Protein AF-A0A2A6E5A6-F1 (afdb_monomer_lite)

Structure (mmCIF, N/CA/C/O backbone):
data_AF-A0A2A6E5A6-F1
#
_entry.id   AF-A0A2A6E5A6-F1
#
loop_
_atom_site.group_PDB
_atom_site.id
_atom_site.type_symbol
_atom_site.label_atom_id
_atom_site.label_alt_id
_atom_site.label_comp_id
_atom_site.label_asym_id
_atom_site.label_entity_id
_atom_site.label_seq_id
_atom_site.pdbx_PDB_ins_code
_atom_site.Cartn_x
_atom_site.Cartn_y
_atom_site.Cartn_z
_atom_site.occupancy
_atom_site.B_iso_or_equiv
_atom_site.auth_seq_id
_atom_site.auth_comp_id
_atom_site.auth_asym_id
_atom_site.auth_atom_id
_atom_site.pdbx_PDB_model_num
ATOM 1 N N . MET A 1 1 ? 1.840 -4.309 11.251 1.00 83.94 1 MET A N 1
ATOM 2 C CA . MET A 1 1 ? 0.693 -4.046 12.146 1.00 83.94 1 MET A CA 1
ATOM 3 C C . MET A 1 1 ? 1.199 -3.338 13.389 1.00 83.94 1 MET A C 1
ATOM 5 O O . MET A 1 1 ? 2.198 -3.777 13.944 1.00 83.94 1 MET A O 1
ATOM 9 N N . PHE A 1 2 ? 0.544 -2.254 13.799 1.00 93.12 2 PHE A N 1
ATOM 10 C CA . PHE A 1 2 ? 0.935 -1.411 14.937 1.00 93.12 2 PHE A CA 1
ATOM 11 C C . PHE A 1 2 ? -0.302 -1.053 15.775 1.00 93.12 2 PHE A C 1
ATOM 13 O O . PHE A 1 2 ? -1.388 -0.923 15.216 1.00 93.12 2 PHE A O 1
ATOM 20 N N . ILE A 1 3 ? -0.169 -0.895 17.095 1.00 93.75 3 ILE A N 1
ATOM 21 C CA . ILE A 1 3 ? -1.278 -0.504 17.981 1.00 93.75 3 ILE A CA 1
ATOM 22 C C . ILE A 1 3 ? -0.938 0.835 18.631 1.00 93.75 3 ILE A C 1
ATOM 24 O O . ILE A 1 3 ? 0.125 0.994 19.224 1.00 93.75 3 ILE A O 1
ATOM 28 N N . THR A 1 4 ? -1.843 1.804 18.512 1.00 93.44 4 THR A N 1
ATOM 29 C CA . THR A 1 4 ? -1.652 3.151 19.076 1.00 93.44 4 THR A CA 1
ATOM 30 C C . THR A 1 4 ? -2.072 3.220 20.549 1.00 93.44 4 THR A C 1
ATOM 32 O O . THR A 1 4 ? -2.846 2.390 21.022 1.00 93.44 4 THR A O 1
ATOM 35 N N . VAL A 1 5 ? -1.656 4.276 21.260 1.00 92.06 5 VAL A N 1
ATOM 36 C CA . VAL A 1 5 ? -2.111 4.573 22.639 1.00 92.06 5 VAL A CA 1
ATOM 37 C C . VAL A 1 5 ? -3.625 4.784 22.745 1.00 92.06 5 VAL A C 1
ATOM 39 O O . VAL A 1 5 ? -4.227 4.497 23.772 1.00 92.06 5 VAL A O 1
ATOM 42 N N . ASN A 1 6 ? -4.260 5.198 21.646 1.00 92.69 6 ASN A N 1
ATOM 43 C CA . ASN A 1 6 ? -5.714 5.321 21.529 1.00 92.69 6 ASN A CA 1
ATOM 44 C C . ASN A 1 6 ? -6.373 3.990 21.137 1.00 92.69 6 ASN A C 1
ATOM 46 O O . ASN A 1 6 ? -7.484 3.970 20.612 1.00 92.69 6 ASN A O 1
ATOM 50 N N . LYS A 1 7 ? -5.653 2.882 21.337 1.00 94.38 7 LYS A N 1
ATOM 51 C CA . LYS A 1 7 ? -6.063 1.505 21.078 1.00 94.38 7 LYS A CA 1
ATOM 52 C C . LYS A 1 7 ? -6.417 1.188 19.617 1.00 94.38 7 LYS A C 1
ATOM 54 O O . LYS A 1 7 ? -6.960 0.123 19.343 1.00 94.38 7 LYS A O 1
ATOM 59 N N . LYS A 1 8 ? -6.106 2.066 18.655 1.00 95.62 8 LYS A N 1
ATOM 60 C CA . LYS A 1 8 ? -6.346 1.804 17.222 1.00 95.62 8 LYS A CA 1
ATOM 61 C C . LYS A 1 8 ? -5.358 0.782 16.672 1.00 95.62 8 LYS A C 1
ATOM 63 O O . LYS A 1 8 ? -4.158 0.924 16.910 1.00 95.62 8 LYS A O 1
ATOM 68 N N . ILE A 1 9 ? -5.859 -0.168 15.887 1.00 96.06 9 ILE A N 1
ATOM 69 C CA . ILE A 1 9 ? -5.070 -1.154 15.142 1.00 96.06 9 ILE A CA 1
ATOM 70 C C . ILE A 1 9 ? -4.757 -0.577 13.759 1.00 96.06 9 ILE A C 1
ATOM 72 O O . ILE A 1 9 ? -5.660 -0.260 12.985 1.00 96.06 9 ILE A O 1
ATOM 76 N N . MET A 1 10 ? -3.472 -0.437 13.458 1.00 95.38 10 MET A N 1
ATOM 77 C CA . MET A 1 10 ? -2.930 0.202 12.260 1.00 95.38 10 MET A CA 1
ATOM 78 C C . MET A 1 10 ? -2.214 -0.809 11.360 1.00 95.38 10 MET A C 1
ATOM 80 O O . MET A 1 10 ? -1.604 -1.769 11.842 1.00 95.38 10 MET A O 1
ATOM 84 N N . VAL A 1 11 ? -2.212 -0.535 10.051 1.00 93.19 11 VAL A N 1
ATOM 85 C CA . VAL A 1 11 ? -1.489 -1.321 9.033 1.00 93.19 11 VAL A CA 1
ATOM 86 C C . VAL A 1 11 ? 0.011 -1.378 9.352 1.00 93.19 11 VAL A C 1
ATOM 88 O O . VAL A 1 11 ? 0.596 -2.456 9.484 1.00 93.19 11 VAL A O 1
ATOM 91 N N . CYS A 1 12 ? 0.617 -0.209 9.566 1.00 93.62 12 CYS A N 1
ATOM 92 C CA . CYS A 1 12 ? 1.972 -0.016 10.077 1.00 93.62 12 CYS A CA 1
ATOM 93 C C . CYS A 1 12 ? 2.072 1.336 10.803 1.00 93.62 12 CYS A C 1
ATOM 95 O O . CYS A 1 12 ? 1.102 2.092 10.866 1.00 93.62 12 CYS A O 1
ATOM 97 N N . GLU A 1 13 ? 3.239 1.628 11.361 1.00 92.31 13 GLU A N 1
ATOM 98 C CA . GLU A 1 13 ? 3.542 2.821 12.150 1.00 92.31 13 GLU A CA 1
ATOM 99 C C . GLU A 1 13 ? 3.617 4.116 11.327 1.00 92.31 13 GLU A C 1
ATOM 101 O O . GLU A 1 13 ? 3.447 5.200 11.876 1.00 92.31 13 GLU A O 1
ATOM 106 N N . ARG A 1 14 ? 3.841 4.014 10.010 1.00 90.75 14 ARG A N 1
ATOM 107 C CA . ARG A 1 14 ? 4.034 5.167 9.110 1.00 90.75 14 ARG A CA 1
ATOM 108 C C . ARG A 1 14 ? 2.759 5.618 8.389 1.00 90.75 14 ARG A C 1
ATOM 110 O O . ARG A 1 14 ? 2.823 6.511 7.551 1.00 90.75 14 ARG A O 1
ATOM 117 N N . VAL A 1 15 ? 1.617 4.981 8.646 1.00 92.12 15 VAL A N 1
ATOM 118 C CA . VAL A 1 15 ? 0.362 5.205 7.909 1.00 92.12 15 VAL A CA 1
ATOM 119 C C . VAL A 1 15 ? -0.613 6.061 8.715 1.00 92.12 15 VAL A C 1
ATOM 121 O O . VAL A 1 15 ? -0.764 5.875 9.921 1.00 92.12 15 VAL A O 1
ATOM 124 N N . ASP A 1 16 ? -1.308 6.971 8.027 1.00 90.00 16 ASP A N 1
ATOM 125 C CA . ASP A 1 16 ? -2.318 7.854 8.619 1.00 90.00 16 ASP A CA 1
ATOM 126 C C . ASP A 1 16 ? -3.414 7.068 9.366 1.00 90.00 16 ASP A C 1
ATOM 128 O O . ASP A 1 16 ? -3.926 6.049 8.887 1.00 90.00 16 ASP A O 1
ATOM 132 N N . PHE A 1 17 ? -3.816 7.579 10.534 1.00 89.94 17 PHE A N 1
ATOM 133 C CA . PHE A 1 17 ? -4.829 6.979 11.402 1.00 89.94 17 PHE A CA 1
ATOM 134 C C . PHE A 1 17 ? -6.195 6.747 10.740 1.00 89.94 17 PHE A C 1
ATOM 136 O O . PHE A 1 17 ? -6.957 5.916 11.236 1.00 89.94 17 PHE A O 1
ATOM 143 N N . LYS A 1 18 ? -6.516 7.417 9.626 1.00 89.50 18 LYS A N 1
ATOM 144 C CA . LYS A 1 18 ? -7.740 7.179 8.838 1.00 89.50 18 LYS A CA 1
ATOM 145 C C . LYS A 1 18 ? -7.803 5.781 8.206 1.00 89.50 18 LYS A C 1
ATOM 147 O O . LYS A 1 18 ? -8.883 5.303 7.853 1.00 89.50 18 LYS A O 1
ATOM 152 N N . TYR A 1 19 ? -6.662 5.106 8.074 1.00 92.25 19 TYR A N 1
ATOM 153 C CA . TYR A 1 19 ? -6.573 3.740 7.555 1.00 92.25 19 TYR A CA 1
ATOM 154 C C . TYR A 1 19 ? -6.529 2.673 8.660 1.00 92.25 19 TYR A C 1
ATOM 156 O O . TYR A 1 19 ? -6.136 1.539 8.396 1.00 92.25 19 TYR A O 1
ATOM 164 N N . SER A 1 20 ? -6.938 3.001 9.891 1.00 93.94 20 SER A N 1
ATOM 165 C CA . SER A 1 20 ? -7.046 2.008 10.965 1.00 93.94 20 SER A CA 1
ATOM 166 C C . SER A 1 20 ? -8.004 0.872 10.592 1.00 93.94 20 SER A C 1
ATOM 168 O O . SER A 1 20 ? -9.061 1.118 10.008 1.00 93.94 20 SER A O 1
ATOM 170 N N . TRP A 1 21 ? -7.661 -0.353 10.983 1.00 95.19 21 TRP A N 1
ATOM 171 C CA . TRP A 1 21 ? -8.498 -1.544 10.805 1.00 95.19 21 TRP A CA 1
ATOM 172 C C . TRP A 1 21 ? -9.584 -1.682 11.871 1.00 95.19 21 TRP A C 1
ATOM 174 O O . TRP A 1 21 ? -10.626 -2.275 11.616 1.00 95.19 21 TRP A O 1
ATOM 184 N N . GLY A 1 22 ? -9.359 -1.120 13.055 1.00 94.56 22 GLY A N 1
ATOM 185 C CA . GLY A 1 22 ? -10.307 -1.184 14.159 1.00 94.56 22 GLY A CA 1
ATOM 186 C C . GLY A 1 22 ? -9.664 -0.762 15.468 1.00 94.56 22 GLY A C 1
ATOM 187 O O . GLY A 1 22 ? -8.692 0.002 15.471 1.00 94.56 22 GLY A O 1
ATOM 188 N N . ILE A 1 23 ? -10.205 -1.260 16.576 1.00 96.56 23 ILE A N 1
ATOM 189 C CA . ILE A 1 23 ? -9.765 -0.897 17.924 1.00 96.56 23 ILE A CA 1
ATOM 190 C C . ILE A 1 23 ? -9.621 -2.132 18.808 1.00 96.56 23 ILE A C 1
ATOM 192 O O . ILE A 1 23 ? -10.362 -3.104 18.679 1.00 96.56 23 ILE A O 1
ATOM 196 N N . VAL A 1 24 ? -8.683 -2.067 19.741 1.00 96.25 24 VAL A N 1
ATOM 197 C CA . VAL A 1 24 ? -8.681 -2.931 20.918 1.00 96.25 24 VAL A CA 1
ATOM 198 C C . VAL A 1 24 ? -9.515 -2.234 21.985 1.00 96.25 24 VAL A C 1
ATOM 200 O O . VAL A 1 24 ? -9.292 -1.059 22.258 1.00 96.25 24 VAL A O 1
ATOM 203 N N . ASP A 1 25 ? -10.474 -2.914 22.597 1.00 94.62 25 ASP A N 1
ATOM 204 C CA . ASP A 1 25 ? -11.190 -2.368 23.747 1.00 94.62 25 ASP A CA 1
ATOM 205 C C . ASP A 1 25 ? -11.497 -3.449 24.778 1.00 94.62 25 ASP A C 1
ATOM 207 O O . ASP A 1 25 ? -11.878 -4.557 24.417 1.00 94.62 25 ASP A O 1
ATOM 211 N N . ASP A 1 26 ? -11.266 -3.130 26.053 1.00 92.56 26 ASP A N 1
ATOM 212 C CA . ASP A 1 26 ? -11.419 -4.051 27.191 1.00 92.56 26 ASP A CA 1
ATOM 213 C C . ASP A 1 26 ? -10.802 -5.451 26.958 1.00 92.56 26 ASP A C 1
ATOM 215 O O . ASP A 1 26 ? -11.428 -6.494 27.139 1.00 92.56 26 ASP A O 1
ATOM 219 N N . GLY A 1 27 ? -9.568 -5.480 26.439 1.00 89.81 27 GLY A N 1
ATOM 220 C CA . GLY A 1 27 ? -8.852 -6.723 26.122 1.00 89.81 27 GLY A CA 1
ATOM 221 C C . GLY A 1 27 ? -9.383 -7.491 24.903 1.00 89.81 27 GLY A C 1
ATOM 222 O O . GLY A 1 27 ? -8.845 -8.548 24.575 1.00 89.81 27 GLY A O 1
ATOM 223 N N . LYS A 1 28 ? -10.398 -6.973 24.203 1.00 94.81 28 LYS A N 1
ATOM 224 C CA . LYS A 1 28 ? -10.977 -7.569 22.994 1.00 94.81 28 LYS A CA 1
ATOM 225 C C . LYS A 1 28 ? -10.525 -6.833 21.743 1.00 94.81 28 LYS A C 1
ATOM 227 O O . LYS A 1 28 ? -10.378 -5.615 21.729 1.00 94.81 28 LYS A O 1
ATOM 232 N N .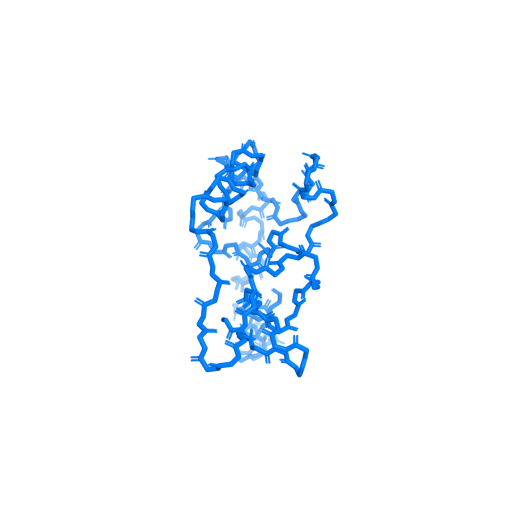 VAL A 1 29 ? -10.326 -7.589 20.670 1.00 95.62 29 VAL A N 1
ATOM 233 C CA . VAL A 1 29 ? -9.989 -7.062 19.346 1.00 95.62 29 VAL A CA 1
ATOM 234 C C . VAL A 1 29 ? -11.278 -6.898 18.549 1.00 95.62 29 VAL A C 1
ATOM 236 O O . VAL A 1 29 ? -11.951 -7.885 18.265 1.00 95.62 29 VAL A O 1
ATOM 239 N N . ASN A 1 30 ? -11.609 -5.662 18.180 1.00 96.12 30 ASN A N 1
ATOM 240 C CA . ASN A 1 30 ? -12.783 -5.344 17.373 1.00 96.12 30 ASN A CA 1
ATOM 241 C C . ASN A 1 30 ? -12.335 -4.995 15.950 1.00 96.12 30 ASN A C 1
ATOM 243 O O . ASN A 1 30 ? -11.789 -3.914 15.709 1.00 96.12 30 ASN A O 1
ATOM 247 N N . LEU A 1 31 ? -12.556 -5.928 15.022 1.00 95.31 31 LEU A N 1
ATOM 248 C CA . LEU A 1 31 ? -12.233 -5.806 13.601 1.00 95.31 31 LEU A CA 1
ATOM 249 C C . LEU A 1 31 ? -13.441 -6.224 12.764 1.00 95.31 31 LEU A C 1
ATOM 251 O O . LEU A 1 31 ? -14.010 -7.289 12.991 1.00 95.31 31 LEU A O 1
ATOM 255 N N . ASP A 1 32 ? -13.784 -5.410 11.771 1.00 96.06 32 ASP A N 1
ATOM 256 C CA . ASP A 1 32 ? -14.753 -5.768 10.736 1.00 96.06 32 ASP A CA 1
ATOM 257 C C . ASP A 1 32 ? -13.986 -6.296 9.518 1.00 96.06 32 ASP A C 1
ATOM 259 O O . ASP A 1 32 ? -13.455 -5.530 8.708 1.00 96.06 32 ASP A O 1
ATOM 263 N N . LEU A 1 33 ? -13.843 -7.621 9.446 1.00 95.62 33 LEU A N 1
ATOM 264 C CA . LEU A 1 33 ? -13.019 -8.274 8.428 1.00 95.62 33 LEU A CA 1
ATOM 265 C C . LEU A 1 33 ? -13.592 -8.097 7.020 1.00 95.62 33 LEU A C 1
ATOM 267 O O . LEU A 1 33 ? -12.818 -7.892 6.084 1.00 95.62 33 LEU A O 1
ATOM 271 N N . ASP A 1 34 ? -14.917 -8.114 6.882 1.00 97.69 34 ASP A N 1
ATOM 272 C CA . ASP A 1 34 ? -15.590 -7.943 5.596 1.00 97.69 34 ASP A CA 1
ATOM 273 C C . ASP A 1 34 ? -15.391 -6.513 5.083 1.00 97.69 34 ASP A C 1
ATOM 275 O O . ASP A 1 34 ? -14.957 -6.309 3.946 1.00 97.69 34 ASP A O 1
ATOM 279 N N . TYR A 1 35 ? -15.575 -5.510 5.949 1.00 95.81 35 TYR A N 1
ATOM 280 C CA . TYR A 1 35 ? -15.291 -4.116 5.609 1.00 95.81 35 TYR A CA 1
ATOM 281 C C . TYR A 1 35 ? -13.824 -3.896 5.213 1.00 95.81 35 TYR A C 1
ATOM 283 O O . TYR A 1 35 ? -13.541 -3.178 4.245 1.00 95.81 35 TYR A O 1
ATO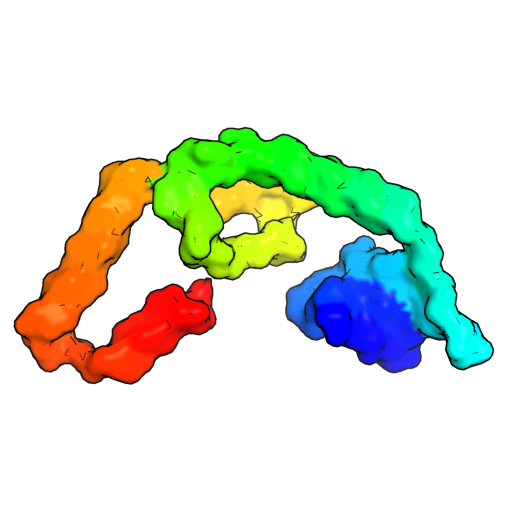M 291 N N . ILE A 1 36 ? -12.879 -4.495 5.948 1.00 95.44 36 ILE A N 1
ATOM 292 C CA . ILE A 1 36 ? -11.445 -4.386 5.649 1.00 95.44 36 ILE A CA 1
ATOM 293 C C . ILE A 1 36 ? -11.144 -5.018 4.289 1.00 95.44 36 ILE A C 1
ATOM 295 O O . ILE A 1 36 ? -10.517 -4.366 3.451 1.00 95.44 36 ILE A O 1
ATOM 299 N N . ALA A 1 37 ? -11.609 -6.244 4.044 1.00 96.69 37 ALA A N 1
ATOM 300 C CA . ALA A 1 37 ? -11.405 -6.936 2.777 1.00 96.69 37 ALA A CA 1
ATOM 301 C C . ALA A 1 37 ? -11.947 -6.104 1.606 1.00 96.69 37 ALA A C 1
ATOM 303 O O . ALA A 1 37 ? -11.227 -5.830 0.643 1.00 96.69 37 ALA A O 1
ATOM 304 N N . ASP A 1 38 ? -13.170 -5.592 1.731 1.00 96.88 38 ASP A N 1
ATOM 305 C CA . ASP A 1 38 ? -13.797 -4.736 0.730 1.00 96.88 38 ASP A CA 1
ATOM 306 C C . ASP A 1 38 ? -13.023 -3.437 0.480 1.00 96.88 38 ASP A C 1
ATOM 308 O O . ASP A 1 38 ? -12.863 -2.999 -0.666 1.00 96.88 38 ASP A O 1
ATOM 312 N N . LYS A 1 39 ? -12.511 -2.804 1.539 1.00 94.38 39 LYS A N 1
ATOM 313 C CA . LYS A 1 39 ? -11.703 -1.582 1.441 1.00 94.38 39 LYS A CA 1
ATOM 314 C C . LYS A 1 39 ? -10.404 -1.837 0.675 1.00 94.38 39 LYS A C 1
ATOM 316 O O . LYS A 1 39 ? -10.100 -1.091 -0.258 1.00 94.38 39 LYS A O 1
ATOM 321 N N . TYR A 1 40 ? -9.692 -2.914 0.995 1.00 95.44 40 TYR A N 1
ATOM 322 C CA . TYR A 1 40 ? -8.457 -3.292 0.305 1.00 95.44 40 TYR A CA 1
ATOM 323 C C . TYR A 1 40 ? -8.706 -3.708 -1.144 1.00 95.44 40 TYR A C 1
ATOM 325 O O . TYR A 1 40 ? -7.997 -3.246 -2.037 1.00 95.44 40 TYR A O 1
ATOM 333 N N . ASN A 1 41 ? -9.757 -4.485 -1.411 1.00 96.25 41 ASN A N 1
ATOM 334 C CA . ASN A 1 41 ? -10.152 -4.855 -2.770 1.00 96.25 41 ASN A CA 1
ATOM 335 C C . ASN A 1 41 ? -10.397 -3.615 -3.643 1.00 96.25 41 ASN A C 1
ATOM 337 O O . ASN A 1 41 ? -9.949 -3.559 -4.792 1.00 96.25 41 ASN A O 1
ATOM 341 N N . ARG A 1 42 ? -11.045 -2.573 -3.098 1.00 95.25 42 ARG A N 1
ATOM 342 C CA . ARG A 1 42 ? -11.218 -1.289 -3.799 1.00 95.25 42 ARG A CA 1
ATOM 343 C C . ARG A 1 42 ? -9.887 -0.590 -4.078 1.00 95.25 42 ARG A C 1
ATOM 345 O O . ARG A 1 42 ? -9.730 -0.043 -5.170 1.00 95.25 42 ARG A O 1
ATOM 352 N N . TYR A 1 43 ? -8.949 -0.594 -3.132 1.00 95.56 43 TYR A N 1
ATOM 353 C CA . TYR A 1 43 ? -7.613 -0.022 -3.331 1.00 95.56 43 TYR A CA 1
ATOM 354 C C . TYR A 1 43 ? -6.841 -0.754 -4.422 1.00 95.56 43 TYR A C 1
ATOM 356 O O . TYR A 1 43 ? -6.398 -0.123 -5.382 1.00 95.56 43 TYR A O 1
ATOM 364 N N . TYR A 1 44 ? -6.766 -2.082 -4.347 1.00 94.44 44 TYR A N 1
ATOM 365 C CA . TYR A 1 44 ? -6.073 -2.885 -5.349 1.00 94.44 44 TYR A CA 1
ATOM 366 C C . TYR A 1 44 ? -6.692 -2.736 -6.733 1.00 94.44 44 TYR A C 1
ATOM 368 O O . TYR A 1 44 ? -5.961 -2.546 -7.697 1.00 94.44 44 TYR A O 1
ATOM 376 N N . LYS A 1 45 ? -8.025 -2.707 -6.852 1.00 95.25 45 LYS A N 1
ATOM 377 C CA . LYS A 1 45 ? -8.694 -2.499 -8.145 1.00 95.25 45 LYS A CA 1
ATOM 378 C C . LYS A 1 45 ? -8.335 -1.157 -8.796 1.00 95.25 45 LYS A C 1
ATOM 380 O O . LYS A 1 45 ? -8.231 -1.080 -10.019 1.00 95.25 45 LYS A O 1
ATOM 385 N N . LYS A 1 46 ? -8.156 -0.097 -8.003 1.00 94.25 46 LYS A N 1
ATOM 386 C CA . LYS A 1 46 ? -7.729 1.221 -8.504 1.00 94.25 46 LYS A CA 1
ATOM 387 C C . LYS A 1 46 ? -6.263 1.214 -8.920 1.00 94.25 46 LYS A C 1
ATOM 389 O O . LYS A 1 46 ? -5.945 1.681 -10.010 1.00 94.25 46 LYS A O 1
ATOM 394 N N . MET A 1 47 ? -5.400 0.652 -8.076 1.00 94.94 47 MET A N 1
ATOM 395 C CA . MET A 1 47 ? -3.962 0.567 -8.331 1.00 94.94 47 MET A CA 1
ATOM 396 C C . MET A 1 47 ? -3.632 -0.339 -9.516 1.00 94.94 47 MET A C 1
ATOM 398 O O . MET A 1 47 ? -2.757 -0.006 -10.308 1.00 94.94 47 MET A O 1
ATOM 402 N N . PHE A 1 48 ? -4.377 -1.432 -9.699 1.00 93.88 48 PHE A N 1
ATOM 403 C CA . PHE A 1 48 ? -4.148 -2.422 -10.751 1.00 93.88 48 PHE A CA 1
ATOM 404 C C . PHE A 1 48 ? -4.031 -1.795 -12.143 1.00 93.88 48 PHE A C 1
ATOM 406 O O . PHE A 1 48 ? -3.155 -2.181 -12.905 1.00 93.88 48 PHE A O 1
ATOM 413 N N . LYS A 1 49 ? -4.832 -0.764 -12.443 1.00 89.50 49 LYS A N 1
ATOM 414 C CA . LYS A 1 49 ? -4.783 -0.052 -13.731 1.00 89.50 49 LYS A CA 1
ATOM 415 C C . LYS A 1 49 ? -3.407 0.533 -14.067 1.00 89.50 49 LYS A C 1
ATOM 417 O O . LYS A 1 49 ? -3.094 0.655 -15.239 1.00 89.50 49 LYS A O 1
ATOM 422 N N . GLN A 1 50 ? -2.634 0.924 -13.054 1.00 93.88 50 GLN A N 1
ATOM 423 C CA . GLN A 1 50 ? -1.276 1.461 -13.200 1.00 93.88 50 GLN A CA 1
ATOM 424 C C . GLN A 1 50 ? -0.208 0.396 -12.932 1.00 93.88 50 GLN A C 1
ATOM 426 O O . GLN A 1 50 ? 0.919 0.526 -13.382 1.00 93.88 50 GLN A O 1
ATOM 431 N N . CYS A 1 51 ? -0.520 -0.634 -12.143 1.00 95.38 51 CYS A N 1
ATOM 432 C CA . CYS A 1 51 ? 0.465 -1.639 -11.754 1.00 95.38 51 CYS A CA 1
ATOM 433 C C . CYS A 1 51 ? 0.589 -2.783 -12.768 1.00 95.38 51 CYS A C 1
ATOM 435 O O . CYS A 1 51 ? 1.662 -3.366 -12.858 1.00 95.38 51 CYS A O 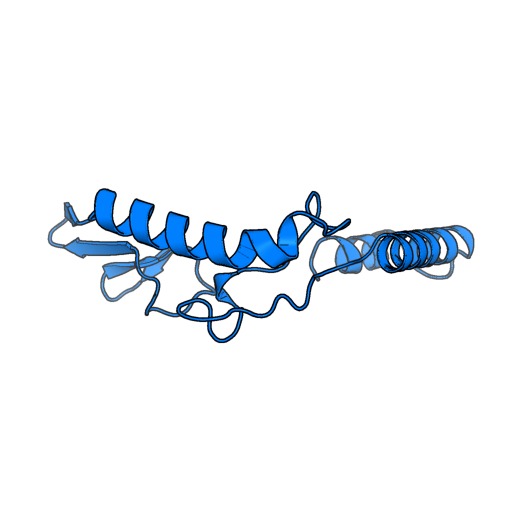1
ATOM 437 N N . HIS A 1 52 ? -0.474 -3.120 -13.506 1.00 94.69 52 HIS A N 1
ATOM 438 C CA . HIS A 1 52 ? -0.525 -4.337 -14.329 1.00 94.69 52 HIS A CA 1
ATOM 439 C C . HIS A 1 52 ? 0.514 -4.400 -15.462 1.00 94.69 52 HIS A C 1
ATOM 441 O O . HIS A 1 52 ? 0.914 -5.489 -15.858 1.00 94.69 52 HIS A O 1
ATOM 447 N N . ASP A 1 53 ? 0.951 -3.248 -15.959 1.00 94.88 53 ASP A N 1
ATOM 448 C CA . ASP A 1 53 ? 1.938 -3.053 -17.022 1.00 94.88 53 ASP A CA 1
ATOM 449 C C . ASP A 1 53 ? 3.237 -2.410 -16.500 1.00 94.88 53 ASP A C 1
ATOM 451 O O . ASP A 1 53 ? 4.146 -2.089 -17.265 1.00 94.88 53 ASP A O 1
ATOM 455 N N . CYS A 1 54 ? 3.353 -2.243 -15.180 1.00 96.75 54 CYS A N 1
ATOM 456 C CA . CYS A 1 54 ? 4.533 -1.684 -14.543 1.00 96.75 54 CYS A CA 1
ATOM 457 C C . CYS A 1 54 ? 5.646 -2.734 -14.453 1.00 96.75 54 CYS A C 1
ATOM 459 O O . CYS A 1 54 ? 5.531 -3.730 -13.736 1.00 96.75 54 CYS A O 1
ATOM 461 N N . TYR A 1 55 ? 6.786 -2.458 -15.079 1.00 95.94 55 TYR A N 1
ATOM 462 C CA . TYR A 1 55 ? 7.954 -3.344 -15.065 1.00 95.94 55 TYR A CA 1
ATOM 463 C C . TYR A 1 55 ? 8.662 -3.397 -13.701 1.00 95.94 55 TYR A C 1
ATOM 465 O O . TYR A 1 55 ? 9.522 -4.247 -13.484 1.00 95.94 55 TYR A O 1
ATOM 473 N N . MET A 1 56 ? 8.277 -2.529 -12.761 1.00 91.56 56 MET A N 1
ATOM 474 C CA . MET A 1 56 ? 8.767 -2.527 -11.380 1.00 91.56 56 MET A CA 1
ATOM 475 C C . MET A 1 56 ? 7.875 -3.347 -10.424 1.00 91.56 56 MET A C 1
ATOM 477 O O . MET A 1 56 ? 8.187 -3.441 -9.244 1.00 91.56 56 MET A O 1
ATOM 481 N N . ILE A 1 57 ? 6.773 -3.965 -10.880 1.00 91.50 57 ILE A N 1
ATOM 482 C CA . ILE A 1 57 ? 5.766 -4.573 -9.982 1.00 91.50 57 ILE A CA 1
ATOM 483 C C . ILE A 1 57 ? 6.342 -5.586 -8.974 1.00 91.50 57 ILE A C 1
ATOM 485 O O . ILE A 1 57 ? 5.932 -5.586 -7.816 1.00 91.50 57 ILE A O 1
ATOM 489 N N . ASN A 1 58 ? 7.326 -6.396 -9.376 1.00 87.69 58 ASN A N 1
ATOM 490 C CA . ASN A 1 58 ? 7.917 -7.431 -8.518 1.00 87.69 58 ASN A CA 1
ATOM 491 C C . ASN A 1 58 ? 8.873 -6.882 -7.444 1.00 87.69 58 ASN A C 1
ATOM 493 O O . ASN A 1 58 ? 9.169 -7.587 -6.485 1.00 87.69 58 ASN A O 1
ATOM 497 N N . GLY A 1 59 ? 9.358 -5.648 -7.603 1.00 86.62 59 GLY A N 1
ATOM 498 C CA 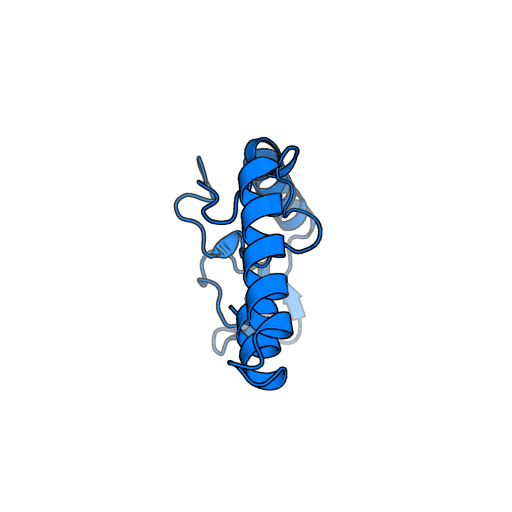. GLY A 1 59 ? 10.289 -4.983 -6.683 1.00 86.62 59 GLY A CA 1
ATOM 499 C C . GLY A 1 59 ? 9.795 -3.606 -6.248 1.00 86.62 59 GLY A C 1
ATOM 500 O O . GLY A 1 59 ? 10.588 -2.731 -5.924 1.00 86.62 59 GLY A O 1
ATOM 501 N N . CYS A 1 60 ? 8.487 -3.360 -6.317 1.00 90.56 60 CYS A N 1
ATOM 502 C CA . CYS A 1 60 ? 7.943 -2.034 -6.076 1.00 90.56 60 CYS A CA 1
ATOM 503 C C . CYS A 1 60 ? 7.950 -1.707 -4.578 1.00 90.56 60 CYS A C 1
ATOM 505 O O . CYS A 1 60 ? 7.278 -2.370 -3.790 1.00 90.56 60 CYS A O 1
ATOM 507 N N . HIS A 1 61 ? 8.650 -0.638 -4.196 1.00 88.38 61 HIS A N 1
ATOM 508 C CA . HIS A 1 61 ? 8.687 -0.142 -2.813 1.00 88.38 61 HIS A CA 1
ATOM 509 C C . HIS A 1 61 ? 7.645 0.956 -2.533 1.00 88.38 61 HIS A C 1
ATOM 511 O O . HIS A 1 61 ? 7.518 1.441 -1.408 1.00 88.38 61 HIS A O 1
ATOM 517 N N . GLN A 1 62 ? 6.839 1.332 -3.534 1.00 91.50 62 GLN A N 1
ATOM 518 C CA . GLN A 1 62 ? 5.799 2.344 -3.371 1.00 91.50 62 GLN A CA 1
ATOM 519 C C . GLN A 1 62 ? 4.690 1.847 -2.434 1.00 91.50 62 GLN A C 1
ATOM 521 O O . GLN A 1 62 ? 3.863 1.006 -2.791 1.00 91.50 62 GLN A O 1
ATOM 526 N N . CYS A 1 63 ? 4.598 2.446 -1.248 1.00 92.12 63 CYS A N 1
ATOM 527 C CA . CYS A 1 63 ? 3.478 2.210 -0.347 1.00 92.12 63 CYS A CA 1
ATOM 528 C C . CYS A 1 63 ? 2.209 2.897 -0.876 1.00 92.12 63 CYS A C 1
ATOM 530 O O . CYS A 1 63 ? 2.175 4.122 -1.016 1.00 92.12 63 CYS A O 1
ATOM 532 N N . ILE A 1 64 ? 1.141 2.126 -1.115 1.00 94.00 64 ILE A N 1
ATOM 533 C CA . ILE A 1 64 ? -0.141 2.661 -1.611 1.00 94.00 64 ILE A CA 1
ATOM 534 C C . ILE A 1 64 ? -0.796 3.634 -0.622 1.00 94.00 64 ILE A C 1
ATOM 536 O O . ILE A 1 64 ? -1.494 4.554 -1.032 1.00 94.00 64 ILE A O 1
ATOM 540 N N . PHE A 1 65 ? -0.548 3.464 0.681 1.00 94.12 65 PHE A N 1
ATOM 541 C CA . PHE A 1 65 ? -1.105 4.318 1.735 1.00 94.12 65 PHE A CA 1
ATOM 542 C C . PHE A 1 65 ? -0.440 5.693 1.825 1.00 94.12 65 PHE A C 1
ATOM 544 O O . PHE A 1 65 ? -0.993 6.578 2.474 1.00 94.12 65 PHE A O 1
ATOM 551 N N . GLN A 1 66 ? 0.716 5.864 1.176 1.00 92.38 66 GLN A N 1
ATOM 552 C CA . GLN A 1 66 ? 1.396 7.153 1.027 1.00 92.38 66 GLN A CA 1
ATOM 553 C C . GLN A 1 66 ? 1.000 7.872 -0.266 1.00 92.38 66 GLN A C 1
ATOM 555 O O . GLN A 1 66 ? 1.456 8.982 -0.516 1.00 92.38 66 GLN A O 1
ATOM 560 N N . LEU A 1 67 ? 0.161 7.252 -1.102 1.00 93.06 67 LEU A N 1
ATOM 561 C CA . LEU A 1 67 ? -0.334 7.898 -2.307 1.00 93.06 67 LEU A CA 1
ATOM 562 C C . LEU A 1 67 ? -1.419 8.905 -1.955 1.00 93.06 67 LEU A C 1
ATOM 564 O O . LEU A 1 67 ? -2.336 8.636 -1.168 1.00 93.06 67 LEU A O 1
ATOM 568 N N . GLU A 1 68 ? -1.351 10.051 -2.616 1.00 90.44 68 GLU A N 1
ATOM 569 C CA . GLU A 1 68 ? -2.451 10.996 -2.613 1.00 90.44 68 GLU A CA 1
ATOM 570 C C . GLU A 1 68 ? -3.692 10.341 -3.227 1.00 90.44 68 GLU A C 1
ATOM 572 O O . GLU A 1 68 ? -3.609 9.571 -4.187 1.00 90.44 68 GLU A O 1
ATOM 577 N N . ASN A 1 69 ? -4.867 10.660 -2.681 1.00 90.56 69 ASN A N 1
ATOM 578 C CA . ASN A 1 69 ? -6.151 10.277 -3.270 1.00 90.56 69 ASN A CA 1
ATOM 579 C C . ASN A 1 69 ? -6.388 8.755 -3.424 1.00 90.56 69 ASN A C 1
ATOM 581 O O . ASN A 1 69 ? -7.155 8.340 -4.291 1.00 90.56 69 ASN A O 1
ATOM 585 N N . LEU A 1 70 ? -5.811 7.911 -2.554 1.00 92.12 70 LEU A N 1
ATOM 586 C CA . LEU A 1 70 ? -6.035 6.450 -2.549 1.00 92.12 70 LEU A CA 1
ATOM 587 C C . LEU A 1 70 ? -7.526 6.051 -2.527 1.00 92.12 70 LEU A C 1
ATOM 589 O O . LEU A 1 70 ? -7.950 5.102 -3.197 1.00 92.12 70 LEU A O 1
ATOM 593 N N . ASP A 1 71 ? -8.350 6.800 -1.792 1.00 88.62 71 ASP A N 1
ATOM 594 C CA . ASP A 1 71 ? -9.793 6.560 -1.713 1.00 88.62 71 ASP A CA 1
ATOM 595 C C . ASP A 1 71 ? -10.557 6.955 -2.991 1.00 88.62 71 ASP A C 1
ATOM 597 O O . ASP A 1 71 ? -11.669 6.466 -3.197 1.00 88.62 71 ASP A O 1
ATOM 601 N N . SER A 1 72 ? -9.964 7.729 -3.903 1.00 90.44 72 SER A N 1
ATOM 602 C CA . SER A 1 72 ? -10.561 8.132 -5.184 1.00 90.44 72 SER A CA 1
ATOM 603 C C . SER A 1 72 ? -9.719 7.645 -6.367 1.00 90.44 72 SER A C 1
ATOM 605 O O . SER A 1 72 ? -9.868 6.490 -6.776 1.00 90.44 72 SER A O 1
ATOM 607 N N . THR A 1 73 ? -8.841 8.495 -6.894 1.00 92.00 73 THR A N 1
ATOM 608 C CA . THR A 1 73 ? -7.998 8.235 -8.064 1.00 92.00 73 THR A CA 1
ATOM 609 C C . THR A 1 73 ? -6.530 8.380 -7.659 1.00 92.00 73 THR A C 1
ATOM 611 O O . THR A 1 73 ? -5.968 9.465 -7.813 1.00 92.00 73 THR A O 1
ATOM 614 N N . PRO A 1 74 ? -5.903 7.319 -7.118 1.00 94.12 74 PRO A N 1
ATOM 615 C CA . PRO A 1 74 ? -4.494 7.374 -6.757 1.00 94.12 74 PRO A CA 1
ATOM 616 C C . PRO A 1 74 ? -3.621 7.512 -7.997 1.00 94.12 74 PRO A C 1
ATOM 618 O O . PRO A 1 74 ? -3.892 6.884 -9.023 1.00 94.12 74 PRO A O 1
ATOM 621 N N . HIS A 1 75 ? -2.532 8.260 -7.874 1.00 93.94 75 HIS A N 1
ATOM 622 C CA . HIS A 1 75 ? -1.464 8.287 -8.866 1.00 93.94 75 HIS A CA 1
ATOM 623 C C . HIS A 1 75 ? -0.222 7.599 -8.302 1.00 93.94 75 HIS A C 1
ATOM 625 O O . HIS A 1 75 ? 0.217 7.926 -7.205 1.00 93.94 75 HIS A O 1
ATOM 631 N N . CYS A 1 76 ? 0.322 6.621 -9.026 1.00 93.50 76 CYS A N 1
ATOM 632 C CA . CYS A 1 76 ? 1.518 5.897 -8.615 1.00 93.50 76 CYS A CA 1
ATOM 633 C C . CYS A 1 76 ? 2.779 6.604 -9.123 1.00 93.50 76 CYS A C 1
ATOM 635 O O . CYS A 1 76 ? 3.037 6.613 -10.325 1.00 93.50 76 CYS A O 1
ATOM 637 N N . TYR A 1 77 ? 3.606 7.112 -8.211 1.00 91.56 77 TYR A N 1
ATOM 638 C CA . TYR A 1 77 ? 4.896 7.719 -8.562 1.00 91.56 77 TYR A CA 1
ATOM 639 C C . TYR A 1 77 ? 5.995 6.681 -8.850 1.00 91.56 77 TYR A C 1
ATOM 641 O O . TYR A 1 77 ? 7.003 6.998 -9.472 1.00 91.56 77 TYR A O 1
ATOM 649 N N . GLY A 1 78 ? 5.792 5.427 -8.430 1.00 91.88 78 GLY A N 1
ATOM 650 C CA . GLY A 1 78 ? 6.737 4.321 -8.626 1.00 91.88 78 GLY A CA 1
ATOM 651 C C . GLY A 1 78 ? 6.603 3.579 -9.961 1.00 91.88 78 GLY A C 1
ATOM 652 O O . GLY A 1 78 ? 7.265 2.558 -10.150 1.00 91.88 78 GLY A O 1
ATOM 653 N N . TYR A 1 79 ? 5.734 4.033 -10.871 1.00 94.81 79 TYR A N 1
ATOM 654 C CA . TYR A 1 79 ? 5.546 3.381 -12.166 1.00 94.81 79 TYR A CA 1
ATOM 655 C C . TYR A 1 79 ? 6.832 3.411 -13.004 1.00 94.81 79 TYR A C 1
ATOM 657 O O . TYR A 1 79 ? 7.485 4.449 -13.131 1.00 94.81 79 TYR A O 1
ATOM 665 N N . LYS A 1 80 ? 7.164 2.280 -13.631 1.00 94.56 80 LYS A N 1
ATOM 666 C C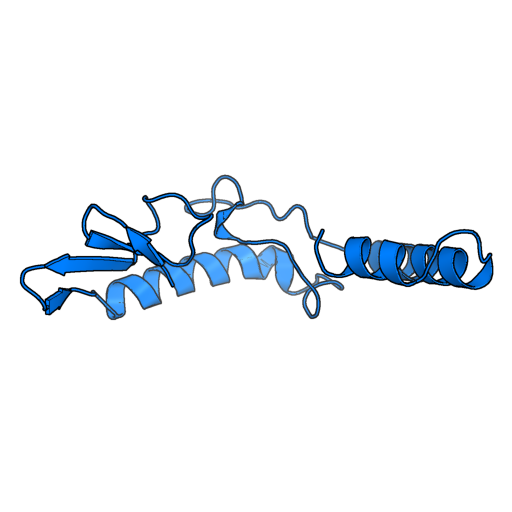A . LYS A 1 80 ? 8.218 2.195 -14.643 1.00 94.56 80 LYS A CA 1
ATOM 667 C C . LYS A 1 80 ? 7.720 1.425 -15.855 1.00 94.56 80 LYS A C 1
ATOM 669 O O . LYS A 1 80 ? 7.337 0.262 -15.747 1.00 94.56 80 LYS A O 1
ATOM 674 N N . SER A 1 81 ? 7.791 2.070 -17.012 1.00 96.38 81 SER A N 1
ATOM 675 C CA . SER A 1 81 ? 7.734 1.393 -18.309 1.00 96.38 81 SER A CA 1
ATOM 676 C C . SER A 1 81 ? 8.962 0.502 -18.518 1.00 96.38 81 SER A C 1
ATOM 678 O O . SER A 1 81 ? 9.976 0.657 -17.834 1.00 96.38 81 SER A O 1
ATOM 680 N N . GLU A 1 82 ? 8.907 -0.375 -19.519 1.00 95.81 82 GLU A N 1
ATOM 681 C CA . GLU A 1 82 ? 10.032 -1.231 -19.918 1.00 95.81 82 GLU A CA 1
ATOM 682 C C . GLU A 1 82 ? 11.329 -0.443 -20.113 1.00 95.81 82 GLU A C 1
ATOM 684 O O . GLU A 1 82 ? 12.359 -0.764 -19.522 1.00 95.81 82 GLU A O 1
ATOM 689 N N . LYS A 1 83 ? 11.263 0.647 -20.886 1.00 96.50 83 LYS A N 1
ATOM 690 C CA . LYS A 1 83 ? 12.420 1.506 -21.152 1.00 96.50 83 LYS A CA 1
ATOM 691 C C . LYS A 1 83 ? 12.991 2.089 -19.858 1.00 96.50 83 LYS A C 1
ATOM 693 O O . LYS A 1 83 ? 14.191 2.001 -19.630 1.00 96.50 83 LYS A O 1
ATOM 698 N N . GLN A 1 84 ? 12.132 2.635 -18.994 1.00 95.31 84 GLN A N 1
ATOM 699 C CA . GLN A 1 84 ? 12.562 3.190 -17.706 1.00 95.31 84 GLN A CA 1
ATOM 700 C C . GLN A 1 84 ? 13.170 2.122 -16.790 1.00 95.31 84 GLN A C 1
ATOM 702 O O . GLN A 1 84 ? 14.059 2.441 -16.007 1.00 95.31 84 GLN A O 1
ATOM 707 N N . MET A 1 85 ? 12.702 0.874 -16.868 1.00 94.00 85 MET A N 1
ATOM 708 C CA . MET A 1 85 ? 13.272 -0.237 -16.111 1.00 94.00 85 MET A CA 1
ATOM 709 C C . MET A 1 85 ? 14.653 -0.637 -16.642 1.00 94.00 85 MET A C 1
ATOM 711 O O . MET A 1 85 ? 15.575 -0.829 -15.855 1.00 94.00 85 MET A O 1
ATOM 715 N N . ILE A 1 86 ? 14.823 -0.713 -17.964 1.00 94.38 86 ILE A N 1
ATOM 716 C CA . ILE A 1 86 ? 16.122 -0.989 -18.591 1.00 94.38 86 ILE A CA 1
ATOM 717 C C . ILE A 1 86 ? 17.134 0.095 -18.213 1.00 94.38 86 ILE A C 1
ATOM 719 O O . ILE A 1 86 ? 18.247 -0.226 -17.801 1.00 94.38 86 ILE A O 1
ATOM 723 N N . ASP A 1 87 ? 16.747 1.366 -18.319 1.00 94.25 87 ASP A N 1
ATOM 724 C CA . ASP A 1 87 ? 17.617 2.493 -17.974 1.00 94.25 87 ASP A CA 1
ATOM 725 C C . ASP A 1 87 ? 17.942 2.508 -16.468 1.00 94.25 87 ASP A C 1
ATOM 727 O O . ASP A 1 87 ? 19.081 2.775 -16.082 1.00 94.25 87 ASP A O 1
ATOM 731 N N . TYR A 1 88 ? 16.978 2.133 -15.617 1.00 89.62 88 TYR A N 1
ATOM 732 C CA . TYR A 1 88 ? 17.193 1.946 -14.181 1.00 89.62 88 TYR A CA 1
ATOM 733 C C . TYR A 1 88 ? 18.261 0.874 -13.926 1.00 89.62 88 TYR A C 1
ATOM 735 O O . TYR A 1 88 ? 19.273 1.183 -13.312 1.00 89.62 88 TYR A O 1
ATOM 743 N N . ILE A 1 89 ? 18.106 -0.344 -14.461 1.00 89.00 89 ILE A N 1
ATOM 744 C CA . ILE A 1 89 ? 19.069 -1.444 -14.260 1.00 89.00 89 ILE A CA 1
ATOM 745 C C . ILE A 1 89 ? 20.465 -1.072 -14.776 1.00 89.00 89 ILE A C 1
ATOM 747 O O . ILE A 1 89 ? 21.447 -1.294 -14.070 1.00 89.00 89 ILE A O 1
ATOM 751 N N . LYS A 1 90 ? 20.557 -0.488 -15.979 1.00 91.31 90 LYS A N 1
ATOM 752 C CA . LYS A 1 90 ? 21.832 -0.033 -16.557 1.00 91.31 90 LYS A CA 1
ATOM 753 C C . LYS A 1 90 ? 22.568 0.911 -15.618 1.00 91.31 90 LYS A C 1
ATOM 755 O O . LYS A 1 90 ? 23.739 0.687 -15.356 1.00 91.31 90 LYS A O 1
ATOM 760 N N . THR A 1 91 ? 21.860 1.886 -15.046 1.00 88.06 91 THR A N 1
ATOM 761 C CA . THR A 1 91 ? 22.448 2.849 -14.104 1.00 88.06 91 THR A CA 1
ATOM 762 C C . THR A 1 91 ? 23.164 2.147 -12.945 1.00 88.06 91 THR A C 1
ATOM 764 O O . THR A 1 91 ? 24.315 2.461 -12.660 1.00 88.06 91 THR A O 1
ATOM 767 N N . TYR A 1 92 ? 22.530 1.157 -12.307 1.00 84.38 92 TYR A N 1
ATOM 768 C CA . TYR A 1 92 ? 23.151 0.437 -11.187 1.00 84.38 92 TYR A CA 1
ATOM 769 C C . TYR A 1 92 ? 24.293 -0.483 -11.627 1.00 84.38 92 TYR A C 1
ATOM 771 O O . TYR A 1 92 ? 25.286 -0.592 -10.910 1.00 84.38 92 TYR A O 1
ATOM 779 N N . ILE A 1 93 ? 24.186 -1.128 -12.794 1.00 86.94 93 ILE A N 1
ATOM 780 C CA . ILE A 1 93 ? 25.284 -1.930 -13.355 1.00 86.94 93 ILE A CA 1
ATOM 781 C C . ILE A 1 93 ? 26.496 -1.036 -13.634 1.00 86.94 93 ILE A C 1
ATOM 783 O O . ILE A 1 93 ? 27.589 -1.343 -13.167 1.00 86.94 93 ILE A O 1
ATOM 787 N N . ASP A 1 94 ? 26.294 0.107 -14.290 1.00 87.94 94 ASP A N 1
ATOM 788 C CA . ASP A 1 94 ? 27.357 1.069 -14.586 1.00 87.94 94 ASP A CA 1
ATOM 789 C C . ASP A 1 94 ? 28.015 1.584 -13.292 1.00 87.94 94 ASP A C 1
ATOM 791 O O . ASP A 1 94 ? 29.236 1.740 -13.228 1.00 87.94 94 ASP A O 1
ATOM 795 N N . MET A 1 95 ? 27.235 1.825 -12.229 1.00 84.31 95 MET A N 1
ATOM 796 C CA . MET A 1 95 ? 27.765 2.216 -10.913 1.00 84.31 95 MET A CA 1
ATOM 797 C C . MET A 1 95 ? 28.665 1.128 -10.306 1.00 84.31 95 MET A C 1
ATOM 799 O O . MET A 1 95 ? 29.730 1.447 -9.771 1.00 84.31 95 MET A O 1
ATOM 803 N N . LEU A 1 96 ? 28.268 -0.146 -10.416 1.00 81.69 96 LEU A N 1
ATOM 804 C CA . LEU A 1 96 ? 29.047 -1.289 -9.928 1.00 81.69 96 LEU A CA 1
ATOM 805 C C . LEU A 1 96 ? 30.335 -1.498 -10.731 1.00 81.69 96 LEU A C 1
ATOM 807 O O . LEU A 1 96 ? 31.401 -1.711 -10.149 1.00 81.69 96 LEU A O 1
ATOM 811 N N . GLU A 1 97 ? 30.252 -1.426 -12.059 1.00 85.06 97 GLU A N 1
ATOM 812 C CA . GLU A 1 97 ? 31.397 -1.612 -12.954 1.00 85.06 97 GLU A CA 1
ATOM 813 C C . GLU A 1 97 ? 32.453 -0.521 -12.756 1.00 85.06 97 GLU A C 1
ATOM 815 O O . GLU A 1 97 ? 33.652 -0.808 -12.718 1.00 85.06 97 GLU A O 1
ATOM 820 N N . ASN A 1 98 ? 32.019 0.725 -12.546 1.00 78.81 98 ASN A N 1
ATOM 821 C CA . ASN A 1 98 ? 32.920 1.868 -12.433 1.00 78.81 98 ASN A CA 1
ATOM 822 C C . ASN A 1 98 ? 33.622 2.004 -11.066 1.00 78.81 98 ASN A C 1
ATOM 824 O O . ASN A 1 98 ? 34.338 2.982 -10.868 1.00 78.81 98 ASN A O 1
ATOM 828 N N . ARG A 1 99 ? 33.455 1.056 -10.122 1.00 67.19 99 ARG A N 1
ATOM 829 C CA . ARG A 1 99 ? 34.045 1.055 -8.755 1.00 67.19 99 ARG A CA 1
ATOM 830 C C . ARG A 1 99 ? 33.910 2.376 -7.975 1.00 67.19 99 ARG A C 1
ATOM 832 O O . ARG A 1 99 ? 34.615 2.581 -6.989 1.00 67.19 99 ARG A O 1
ATOM 839 N N . ASN A 1 100 ? 33.018 3.266 -8.396 1.00 64.38 100 ASN A N 1
ATOM 840 C CA . ASN A 1 100 ? 32.940 4.620 -7.857 1.00 64.38 100 ASN A CA 1
ATOM 841 C C . ASN A 1 100 ? 32.075 4.706 -6.596 1.00 64.38 100 ASN A C 1
ATOM 843 O O . ASN A 1 100 ? 32.051 5.761 -5.970 1.00 64.38 100 ASN A O 1
ATOM 847 N N . ILE A 1 101 ? 31.368 3.629 -6.225 1.00 72.25 101 ILE A N 1
ATOM 848 C CA . ILE A 1 101 ? 30.462 3.591 -5.070 1.00 72.25 101 ILE A CA 1
ATOM 849 C C . ILE A 1 101 ? 30.577 2.219 -4.373 1.00 72.25 101 ILE A C 1
ATOM 851 O O . ILE A 1 101 ? 30.538 1.190 -5.057 1.00 72.25 101 ILE A O 1
ATOM 855 N N . PRO A 1 102 ? 30.740 2.161 -3.035 1.00 76.38 102 PRO A N 1
ATOM 856 C CA . PRO A 1 102 ? 30.693 0.916 -2.271 1.00 76.38 102 PRO A CA 1
ATOM 857 C C . PRO A 1 102 ? 29.360 0.181 -2.457 1.00 76.38 102 PRO A C 1
ATOM 859 O O . PRO A 1 102 ? 28.292 0.789 -2.432 1.00 76.38 102 PRO A O 1
ATOM 862 N N . PHE A 1 103 ? 29.406 -1.149 -2.579 1.00 74.62 103 PHE A N 1
ATOM 863 C CA . PHE A 1 103 ? 28.204 -1.980 -2.740 1.00 74.62 103 PHE A CA 1
ATOM 864 C C . PHE A 1 103 ? 27.153 -1.734 -1.644 1.00 74.62 103 PHE A C 1
ATOM 866 O O . PHE A 1 103 ? 25.964 -1.778 -1.923 1.00 74.62 103 PHE A O 1
ATOM 873 N N . GLU A 1 104 ? 27.581 -1.453 -0.413 1.00 75.19 104 GLU A N 1
ATOM 874 C CA . GLU A 1 104 ? 26.694 -1.187 0.727 1.00 75.19 104 GLU A CA 1
ATOM 875 C C . GLU A 1 104 ? 25.872 0.097 0.551 1.00 75.19 104 GLU A C 1
ATOM 877 O O . GLU A 1 104 ? 24.681 0.103 0.857 1.00 75.19 104 GLU A O 1
ATOM 882 N N . GLU A 1 105 ? 26.474 1.164 0.017 1.00 77.44 105 GLU A N 1
ATOM 883 C CA . GLU A 1 105 ? 25.764 2.412 -0.294 1.00 77.44 105 GLU A CA 1
ATOM 884 C 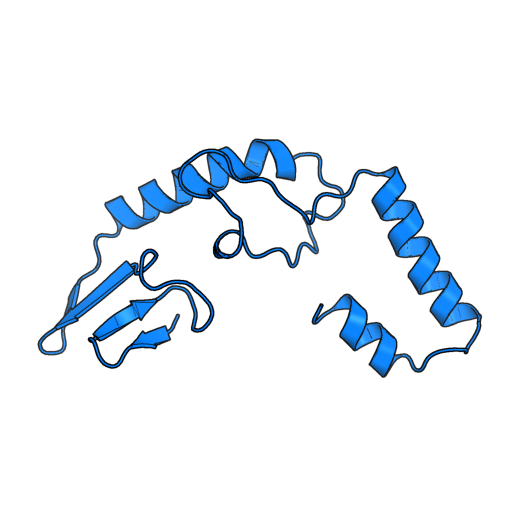C . GLU A 1 105 ? 24.740 2.175 -1.407 1.00 77.44 105 GLU A C 1
ATOM 886 O O . GLU A 1 105 ? 23.564 2.502 -1.256 1.00 77.44 105 GLU A O 1
ATOM 891 N N . LEU A 1 106 ? 25.157 1.484 -2.472 1.00 74.56 106 LEU A N 1
ATOM 892 C CA . LEU A 1 106 ? 24.277 1.120 -3.579 1.00 74.56 106 LEU A CA 1
ATOM 893 C C . LEU A 1 106 ? 23.102 0.245 -3.126 1.00 74.56 106 LEU A C 1
ATOM 895 O O . LEU A 1 106 ? 21.964 0.440 -3.545 1.00 74.56 106 LEU A O 1
ATOM 899 N N . PHE A 1 107 ? 23.380 -0.743 -2.278 1.00 72.56 107 PHE A N 1
ATOM 900 C CA . PHE A 1 107 ? 22.377 -1.659 -1.760 1.00 72.56 107 PHE A CA 1
ATOM 901 C C . PHE A 1 107 ? 21.328 -0.910 -0.941 1.00 72.56 107 PHE A C 1
ATOM 903 O O . PHE A 1 107 ? 20.134 -1.164 -1.101 1.00 72.56 107 PHE A O 1
ATOM 910 N N . ASN A 1 108 ? 21.753 0.051 -0.119 1.00 73.62 108 ASN A N 1
ATOM 911 C CA . ASN A 1 108 ? 20.825 0.859 0.661 1.00 73.62 108 ASN A CA 1
ATOM 912 C C . ASN A 1 108 ? 19.931 1.731 -0.228 1.00 73.62 108 ASN A C 1
ATOM 914 O O . ASN A 1 108 ? 18.720 1.762 -0.012 1.00 73.62 108 ASN A O 1
ATOM 918 N N . ASP A 1 109 ? 20.496 2.337 -1.271 1.00 70.12 109 ASP A N 1
ATOM 919 C CA . ASP A 1 109 ? 19.751 3.157 -2.230 1.00 70.12 109 ASP A CA 1
ATOM 920 C C . ASP A 1 109 ? 18.772 2.347 -3.097 1.00 70.12 109 ASP A C 1
ATOM 922 O O . ASP A 1 109 ? 17.803 2.893 -3.625 1.00 70.12 109 ASP A O 1
ATOM 926 N N . VAL A 1 110 ? 18.993 1.047 -3.284 1.00 68.75 110 VAL A N 1
ATOM 927 C CA . VAL A 1 110 ? 18.063 0.190 -4.036 1.00 68.75 110 VAL A CA 1
ATOM 928 C C . VAL A 1 110 ? 16.985 -0.390 -3.127 1.00 68.75 110 VAL A C 1
ATOM 930 O O . VAL A 1 110 ? 15.822 -0.441 -3.517 1.00 68.75 110 VAL A O 1
ATOM 933 N N . VAL A 1 111 ? 17.360 -0.849 -1.932 1.00 62.28 111 VAL A N 1
ATOM 934 C CA . VAL A 1 111 ? 16.497 -1.666 -1.064 1.00 62.28 111 VAL A CA 1
ATOM 935 C C . VAL A 1 111 ? 15.689 -0.829 -0.072 1.00 62.28 111 VAL A C 1
ATOM 937 O O . VAL A 1 111 ? 14.591 -1.238 0.303 1.00 62.28 111 VAL A O 1
ATOM 940 N N . PHE A 1 112 ? 16.192 0.336 0.346 1.00 56.38 112 PHE A N 1
ATOM 941 C CA . PHE A 1 112 ? 15.582 1.137 1.415 1.00 56.38 112 PHE A CA 1
ATOM 942 C C . PHE A 1 112 ? 15.092 2.531 0.984 1.00 56.38 112 PHE A C 1
ATOM 944 O O . PHE A 1 112 ? 14.627 3.280 1.849 1.00 56.38 112 PHE A O 1
ATOM 951 N N . SER A 1 113 ? 15.154 2.856 -0.313 1.00 50.34 113 SER A N 1
ATOM 952 C CA . SER A 1 113 ? 14.643 4.110 -0.903 1.00 50.34 113 SER A CA 1
ATOM 953 C C . SER A 1 113 ? 13.138 4.131 -1.136 1.00 50.34 113 SER A C 1
ATOM 955 O O . SER A 1 113 ? 12.596 3.112 -1.627 1.00 50.34 113 SER A O 1
#

Radius of gyration: 18.63 Å; chains: 1; bounding box: 50×19×48 Å

pLDDT: mean 89.52, std 9.08, range [50.34, 97.69]

Organism: Tannerella forsythia (NCBI:txid28112)

Secondary structure (DSSP, 8-state):
-EE-TT-EEES-TTS-GGG--EEEETTEEEE-HHHHHHHHHHHHHHHHHHHTT-TTGGG----GGGSTTTTS----TT---HHHHHHHHHHHHHHHHTT-S-HHHHHHHHH--

Sequence (113 aa):
MFITVNKKIMVCERVDFKYSWGIVDDGKVNLDLDYIADKYNRYYKKMFKQCHDCYMINGCHQCIFQLENLDSTPHCYGYKSEKQMIDYIKTYIDMLENRNIPFEELFNDVVFS

Foldseek 3Di:
DDADPQQFADPDPPADSVRTQAGQDPNDDDGDVVVNVVLVVLLCVLCCVQQVQAPCNVPFPDDLRPFPPSVHHTDTPRGDHPVRVVVVVVVLVCVVVVVPDDPVVSCCVRNVD